Protein AF-A0A4D6XKS7-F1 (afdb_monomer_lite)

Secondary structure (DSSP, 8-state):
-------S--PPBTTEETTEE-HHHHHHHTTTTS-HHHHHHHHHHHHHHHTTHHHHHHHTT--HHHHT-TTS-STTHHHHHHHTT--

pLDDT: mean 89.88, std 11.6, range [37.62, 98.06]

Structure (mmCIF, N/CA/C/O backbone):
data_AF-A0A4D6XKS7-F1
#
_entry.id   AF-A0A4D6XKS7-F1
#
loop_
_atom_site.group_PDB
_atom_site.id
_atom_site.type_symbol
_atom_site.label_atom_id
_atom_site.label_alt_id
_atom_site.label_comp_id
_atom_site.label_asym_id
_atom_site.label_entity_id
_atom_site.label_seq_id
_atom_site.pdbx_PDB_ins_code
_atom_site.Cartn_x
_atom_site.Cartn_y
_atom_site.Cartn_z
_atom_site.occupancy
_atom_site.B_iso_or_equiv
_atom_site.auth_seq_id
_atom_site.auth_comp_id
_atom_site.auth_asym_id
_atom_site.auth_atom_id
_atom_site.pdbx_PDB_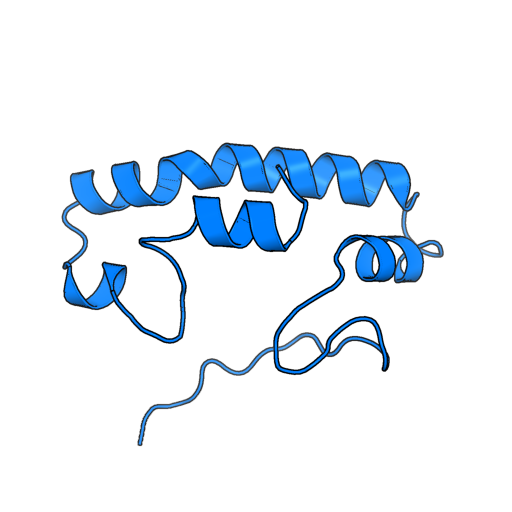model_num
ATOM 1 N N . MET A 1 1 ? -3.401 -21.921 -18.664 1.00 37.62 1 MET A N 1
ATOM 2 C CA . MET A 1 1 ? -3.892 -21.889 -17.273 1.00 37.62 1 MET A CA 1
ATOM 3 C C . MET A 1 1 ? -2.906 -21.022 -16.514 1.00 37.62 1 MET A C 1
ATOM 5 O O . MET A 1 1 ? -1.777 -21.452 -16.347 1.00 37.62 1 MET A O 1
ATOM 9 N N . ALA A 1 2 ? -3.245 -19.765 -16.225 1.00 42.97 2 ALA A N 1
ATOM 10 C CA . ALA A 1 2 ? -2.388 -18.944 -15.376 1.00 42.97 2 ALA A CA 1
ATOM 11 C C . ALA A 1 2 ? -2.580 -19.456 -13.947 1.00 42.97 2 ALA A C 1
ATOM 13 O O . ALA A 1 2 ? -3.698 -19.412 -13.435 1.00 42.97 2 ALA A O 1
ATOM 14 N N . GLU A 1 3 ? -1.529 -20.017 -13.354 1.00 54.16 3 GLU A N 1
ATOM 15 C CA . GLU A 1 3 ? -1.471 -20.254 -11.914 1.00 54.16 3 GLU A CA 1
ATOM 16 C C . GLU A 1 3 ? -1.720 -18.899 -11.245 1.00 54.16 3 GLU A C 1
ATOM 18 O O . GLU A 1 3 ? -0.922 -17.969 -11.367 1.00 54.16 3 GLU A O 1
ATOM 23 N N . GLY A 1 4 ? -2.909 -18.726 -10.668 1.00 55.50 4 GLY A N 1
ATOM 24 C CA . GLY A 1 4 ? -3.275 -17.469 -10.038 1.00 55.50 4 GLY A CA 1
ATOM 25 C C . GLY A 1 4 ? -2.324 -17.198 -8.880 1.00 55.50 4 GLY A C 1
ATOM 26 O O . GLY A 1 4 ? -2.065 -18.090 -8.071 1.00 55.50 4 GLY A O 1
ATOM 27 N N . ILE A 1 5 ? -1.828 -15.965 -8.774 1.00 64.38 5 ILE A N 1
ATOM 28 C CA . ILE A 1 5 ? -1.145 -15.503 -7.564 1.00 64.38 5 ILE A CA 1
ATOM 29 C C . ILE A 1 5 ? -2.155 -15.647 -6.421 1.00 64.38 5 ILE A C 1
ATOM 31 O O . ILE A 1 5 ? -3.106 -14.871 -6.308 1.00 64.38 5 ILE A O 1
ATOM 35 N N . THR A 1 6 ? -2.002 -16.698 -5.617 1.00 64.31 6 THR A N 1
ATOM 36 C CA . THR A 1 6 ? -2.952 -17.003 -4.549 1.00 64.31 6 THR A CA 1
ATOM 37 C C . THR A 1 6 ? -2.682 -16.052 -3.398 1.00 64.31 6 THR A C 1
ATOM 39 O O . THR A 1 6 ? -1.603 -16.063 -2.808 1.00 64.31 6 THR A O 1
ATOM 42 N N . ARG A 1 7 ? -3.663 -15.208 -3.073 1.00 69.50 7 ARG A N 1
ATOM 43 C CA . ARG A 1 7 ? -3.561 -14.320 -1.915 1.00 69.50 7 ARG A CA 1
ATOM 44 C C . ARG A 1 7 ? -3.683 -15.140 -0.635 1.00 69.50 7 ARG A C 1
ATOM 46 O O . ARG A 1 7 ? -4.660 -15.859 -0.441 1.00 69.50 7 ARG A O 1
ATOM 53 N N . THR A 1 8 ? -2.691 -15.013 0.237 1.00 75.00 8 THR A N 1
ATOM 54 C CA . THR A 1 8 ? -2.641 -15.662 1.556 1.00 75.00 8 THR A CA 1
ATOM 55 C C . THR A 1 8 ? -3.485 -14.943 2.604 1.00 75.00 8 THR A C 1
ATOM 57 O O . THR A 1 8 ? -3.905 -15.563 3.577 1.00 75.00 8 THR A O 1
ATOM 60 N N . THR A 1 9 ? -3.785 -13.661 2.393 1.00 80.44 9 THR A N 1
ATOM 61 C CA . THR A 1 9 ? -4.568 -12.847 3.328 1.00 80.44 9 THR A CA 1
ATOM 62 C C . THR A 1 9 ? -6.005 -12.698 2.843 1.00 80.44 9 THR A C 1
ATOM 64 O O . THR A 1 9 ? -6.240 -12.311 1.697 1.00 80.44 9 THR A O 1
ATOM 67 N N . LYS A 1 10 ? -6.966 -12.966 3.733 1.00 83.12 10 LYS A N 1
ATOM 68 C CA . LYS A 1 10 ? -8.388 -12.654 3.545 1.00 83.12 10 LYS A CA 1
ATOM 69 C C . LYS A 1 10 ? -8.815 -11.644 4.601 1.00 83.12 10 LYS A C 1
ATOM 71 O O . LYS A 1 10 ? -8.639 -11.901 5.789 1.00 83.12 10 LYS A O 1
ATOM 76 N N . TRP A 1 11 ? -9.385 -10.526 4.167 1.00 89.69 11 TRP A N 1
ATOM 77 C CA . TRP A 1 11 ? -9.931 -9.515 5.067 1.00 89.69 11 TRP A CA 1
ATOM 78 C C . TRP A 1 11 ? -11.389 -9.802 5.427 1.00 89.69 11 TRP A C 1
ATOM 80 O O . TRP A 1 11 ? -12.108 -10.476 4.684 1.00 89.69 11 TRP A O 1
ATOM 90 N N . ALA A 1 12 ? -11.829 -9.273 6.570 1.00 86.69 12 ALA A N 1
ATOM 91 C CA . ALA A 1 12 ? -13.229 -9.334 6.965 1.00 86.69 12 ALA A CA 1
ATOM 92 C C . ALA A 1 12 ? -14.133 -8.624 5.930 1.00 86.69 12 ALA A C 1
ATOM 94 O O . ALA A 1 12 ? -13.682 -7.698 5.241 1.00 86.69 12 ALA A O 1
ATOM 95 N N . PRO A 1 13 ? -15.416 -9.020 5.818 1.00 85.06 13 PRO A N 1
ATOM 96 C CA . PRO A 1 13 ? -16.355 -8.377 4.907 1.00 85.06 13 PRO A CA 1
ATOM 97 C C . PRO A 1 13 ? -16.403 -6.859 5.110 1.00 85.06 13 PRO A C 1
ATOM 99 O O . PRO A 1 13 ? -16.544 -6.376 6.229 1.00 85.06 13 PRO A O 1
ATOM 102 N N . GLY A 1 14 ? -16.307 -6.104 4.015 1.00 87.44 14 GLY A N 1
ATOM 103 C CA . GLY A 1 14 ? -16.361 -4.641 4.034 1.00 87.44 14 GLY A CA 1
ATOM 104 C C . GLY A 1 14 ? -15.002 -3.942 4.051 1.00 87.44 14 GLY A C 1
ATOM 105 O O . GLY A 1 14 ? -14.951 -2.808 3.585 1.00 87.44 14 GLY A O 1
ATOM 106 N N . ILE A 1 15 ? -13.930 -4.620 4.483 1.00 94.31 15 ILE A N 1
ATOM 107 C CA . ILE A 1 15 ? -12.546 -4.127 4.352 1.00 94.31 15 ILE A CA 1
A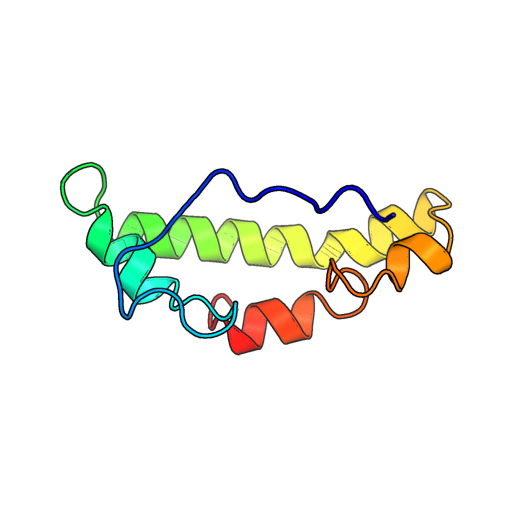TOM 108 C C . ILE A 1 15 ? -12.066 -4.293 2.910 1.00 94.31 15 ILE A C 1
ATOM 110 O O . ILE A 1 15 ? -11.435 -3.402 2.358 1.00 94.31 15 ILE A O 1
ATOM 114 N N . GLU A 1 16 ? -12.393 -5.421 2.280 1.00 91.81 16 GLU A N 1
ATOM 115 C CA . GLU A 1 16 ? -12.089 -5.659 0.873 1.00 91.81 16 GLU A CA 1
ATOM 116 C C . GLU A 1 16 ? -13.372 -5.840 0.061 1.00 91.81 16 GLU A C 1
ATOM 118 O O . GLU A 1 16 ? -14.269 -6.600 0.442 1.00 91.81 16 GLU A O 1
ATOM 123 N N . ARG A 1 17 ? -13.462 -5.145 -1.076 1.00 87.56 17 ARG A N 1
ATOM 124 C CA . ARG A 1 17 ? -14.579 -5.236 -2.020 1.00 87.56 17 ARG A CA 1
ATOM 125 C C . ARG A 1 17 ? -14.049 -5.260 -3.446 1.00 87.56 17 ARG A C 1
ATOM 127 O O . ARG A 1 17 ? -13.393 -4.324 -3.879 1.00 87.56 17 ARG A O 1
ATOM 134 N N . ALA A 1 18 ? -14.352 -6.333 -4.178 1.00 82.94 18 ALA A N 1
ATOM 135 C CA . ALA A 1 18 ? -13.936 -6.512 -5.573 1.00 82.94 18 ALA A CA 1
ATOM 136 C C . ALA A 1 18 ? -12.418 -6.317 -5.818 1.00 82.94 18 ALA A C 1
ATOM 138 O O . ALA A 1 18 ? -12.019 -5.843 -6.876 1.00 82.94 18 ALA A O 1
ATOM 139 N N . GLY A 1 19 ? -11.574 -6.688 -4.847 1.00 80.69 19 GLY A N 1
ATOM 140 C CA . GLY A 1 19 ? -10.117 -6.522 -4.918 1.00 80.69 19 GLY A CA 1
ATOM 141 C C . GLY A 1 19 ? -9.598 -5.153 -4.466 1.00 80.69 19 GLY A C 1
ATOM 142 O O . GLY A 1 19 ? -8.387 -4.991 -4.332 1.00 80.69 19 GLY A O 1
ATOM 143 N N . GLU A 1 20 ? -10.484 -4.196 -4.179 1.00 87.25 20 GLU A N 1
ATOM 144 C CA . GLU A 1 20 ? -10.126 -2.921 -3.557 1.00 87.25 20 GLU A CA 1
ATOM 145 C C . GLU A 1 20 ? -10.139 -3.053 -2.036 1.00 87.25 20 GLU A C 1
ATOM 147 O O . GLU A 1 20 ? -11.105 -3.556 -1.457 1.00 87.25 20 GLU A O 1
ATOM 152 N N . ILE A 1 21 ? -9.057 -2.611 -1.397 1.00 91.81 21 ILE A N 1
ATOM 153 C CA . ILE A 1 21 ? -8.840 -2.735 0.044 1.00 91.81 21 ILE A CA 1
ATOM 154 C C . ILE A 1 21 ? -8.941 -1.346 0.673 1.00 91.81 21 ILE A C 1
ATOM 156 O O . ILE A 1 21 ? -8.214 -0.430 0.292 1.00 91.81 21 ILE A O 1
ATOM 160 N N . ASP A 1 22 ? -9.803 -1.210 1.674 1.00 95.00 22 ASP A N 1
ATOM 161 C CA . ASP A 1 22 ? -9.777 -0.094 2.611 1.00 95.00 22 ASP A CA 1
ATOM 162 C C . ASP A 1 22 ? -8.670 -0.352 3.640 1.00 95.00 22 ASP A C 1
ATOM 164 O O . ASP A 1 22 ? -8.856 -1.050 4.642 1.00 95.00 22 ASP A O 1
ATOM 168 N N . TRP A 1 23 ? -7.481 0.189 3.372 1.00 95.69 23 TRP A N 1
ATOM 169 C CA . TRP A 1 23 ? -6.320 0.003 4.243 1.00 95.69 23 TRP A CA 1
ATOM 170 C C . TRP A 1 23 ? -6.502 0.618 5.624 1.00 95.69 23 TRP A C 1
ATOM 172 O O . TRP A 1 23 ? -5.894 0.151 6.585 1.00 95.69 23 TRP A O 1
ATOM 182 N N . ARG A 1 24 ? -7.377 1.614 5.760 1.00 95.81 24 ARG A N 1
ATOM 183 C CA . ARG A 1 24 ? -7.671 2.213 7.056 1.00 95.81 24 ARG A CA 1
ATOM 184 C C . ARG A 1 24 ? -8.518 1.270 7.898 1.00 95.81 24 ARG A C 1
ATOM 186 O O . ARG A 1 24 ? -8.204 1.039 9.064 1.00 95.81 24 ARG A O 1
ATOM 193 N N . ALA A 1 25 ? -9.533 0.655 7.295 1.00 96.31 25 ALA A N 1
ATOM 194 C CA . ALA A 1 25 ? -10.302 -0.409 7.930 1.00 96.31 25 ALA A CA 1
ATOM 195 C C . ALA A 1 25 ? -9.431 -1.642 8.238 1.00 96.31 25 ALA A C 1
ATOM 197 O O . ALA A 1 25 ? -9.571 -2.234 9.309 1.00 96.31 25 ALA A O 1
ATOM 198 N N . ALA A 1 26 ? -8.486 -1.985 7.355 1.00 95.56 26 ALA A N 1
ATOM 199 C CA . ALA A 1 26 ? -7.513 -3.047 7.596 1.00 95.56 26 ALA A CA 1
ATOM 200 C C . ALA A 1 26 ? -6.642 -2.750 8.830 1.00 95.56 26 ALA A C 1
ATOM 202 O O . ALA A 1 26 ? -6.580 -3.582 9.731 1.00 95.56 26 ALA A O 1
ATOM 203 N N . CYS A 1 27 ? -6.044 -1.557 8.933 1.00 96.62 27 CYS A N 1
ATOM 204 C CA . CYS A 1 27 ? -5.256 -1.154 10.103 1.00 96.62 27 CYS A CA 1
ATOM 205 C C . CYS A 1 27 ? -6.094 -1.131 11.390 1.00 96.62 27 CYS A C 1
ATOM 207 O O . CYS A 1 27 ? -5.638 -1.629 12.415 1.00 96.62 27 CYS A O 1
ATOM 209 N N . ASN A 1 28 ? -7.338 -0.645 11.333 1.00 96.56 28 ASN A N 1
ATOM 210 C CA . ASN A 1 28 ? -8.256 -0.685 12.478 1.00 96.56 28 ASN A CA 1
ATOM 211 C C . ASN A 1 28 ? -8.552 -2.116 12.946 1.00 96.56 28 ASN A C 1
ATOM 213 O O . ASN A 1 28 ? -8.650 -2.358 14.147 1.00 96.56 28 ASN A O 1
ATOM 217 N N . SER A 1 29 ? -8.651 -3.078 12.022 1.00 95.25 29 SER A N 1
ATOM 218 C CA . SER A 1 29 ? -8.879 -4.487 12.369 1.00 95.25 29 SER A CA 1
ATOM 219 C C . SER A 1 29 ? -7.701 -5.149 13.095 1.00 95.25 29 SER A C 1
ATOM 221 O O . SER A 1 29 ? -7.870 -6.213 13.681 1.00 95.25 29 SER A O 1
ATOM 223 N N . LEU A 1 30 ? -6.520 -4.519 13.083 1.00 93.88 30 LEU A N 1
ATOM 224 C CA . LEU A 1 30 ? -5.311 -4.997 13.759 1.00 93.88 30 LEU A CA 1
ATOM 225 C C . LEU A 1 30 ? -5.123 -4.397 15.165 1.00 93.88 30 LEU A C 1
ATOM 227 O O . LEU A 1 30 ? -4.081 -4.634 15.774 1.00 93.88 30 LEU A O 1
ATOM 231 N N . GLY A 1 31 ? -6.104 -3.645 15.684 1.00 96.44 31 GLY A N 1
ATOM 232 C CA . GLY A 1 31 ? -6.000 -2.893 16.944 1.00 96.44 31 GLY A CA 1
ATOM 233 C C . GLY A 1 31 ? -5.626 -3.717 18.182 1.00 96.44 31 GLY A C 1
ATOM 234 O O . GLY A 1 31 ? -5.008 -3.187 19.101 1.00 96.44 31 GLY A O 1
ATOM 235 N N . ASP A 1 32 ? -5.925 -5.018 18.185 1.00 95.94 32 ASP A N 1
ATOM 236 C CA . ASP A 1 32 ? -5.537 -5.935 19.268 1.00 95.94 32 ASP A CA 1
ATOM 237 C C . ASP A 1 32 ? -4.030 -6.272 19.270 1.00 95.94 32 ASP A C 1
ATOM 239 O O . ASP A 1 32 ? -3.511 -6.810 20.247 1.00 95.94 32 ASP A O 1
ATOM 243 N N . LEU A 1 33 ? -3.318 -5.983 18.174 1.00 95.69 33 LEU A N 1
ATOM 244 C CA . LEU A 1 33 ? -1.906 -6.327 17.962 1.00 95.69 33 LEU A CA 1
ATOM 245 C C . LEU A 1 33 ? -0.997 -5.096 17.880 1.00 95.69 33 LEU A C 1
ATOM 247 O O . LEU A 1 33 ? 0.164 -5.153 18.288 1.00 95.69 33 LEU A O 1
ATOM 251 N N . ILE A 1 34 ? -1.495 -4.002 17.306 1.00 97.00 34 ILE A N 1
ATOM 252 C CA . ILE A 1 34 ? -0.745 -2.768 17.071 1.00 97.00 34 ILE A CA 1
ATOM 253 C C . ILE A 1 34 ? -1.696 -1.573 17.092 1.00 97.00 34 ILE A C 1
ATOM 255 O O . ILE A 1 34 ? -2.842 -1.683 16.663 1.00 97.00 34 ILE A O 1
ATOM 259 N N . ASP A 1 35 ? -1.203 -0.418 17.542 1.00 98.00 35 ASP A N 1
ATOM 260 C CA . ASP A 1 35 ? -1.935 0.839 17.402 1.00 98.00 35 ASP A CA 1
ATOM 261 C C . ASP A 1 35 ? -2.304 1.083 15.918 1.00 98.00 35 ASP A C 1
ATOM 263 O O . ASP A 1 35 ? -1.407 1.129 15.064 1.00 98.00 35 ASP A O 1
ATOM 267 N N . PRO A 1 36 ? -3.601 1.223 15.578 1.00 98.06 36 PRO A N 1
ATOM 268 C CA . PRO A 1 36 ? -4.037 1.348 14.189 1.00 98.06 36 PRO A CA 1
ATOM 269 C C . PRO A 1 36 ? -3.446 2.548 13.450 1.00 98.06 36 PRO A C 1
ATOM 271 O O . PRO A 1 36 ? -3.165 2.456 12.254 1.00 98.06 36 PRO A O 1
ATOM 274 N N . GLN A 1 37 ? -3.243 3.667 14.149 1.00 97.81 37 GLN A N 1
ATOM 275 C CA . GLN A 1 37 ? -2.697 4.879 13.550 1.00 97.81 37 GLN A CA 1
ATOM 276 C C . GLN A 1 37 ? -1.214 4.684 13.217 1.00 97.81 37 GLN A C 1
ATOM 278 O O . GLN A 1 37 ? -0.801 4.953 12.090 1.00 97.81 37 GLN A O 1
ATOM 283 N N . LEU A 1 38 ? -0.439 4.110 14.140 1.00 97.94 38 LEU A N 1
ATOM 284 C CA . LEU A 1 38 ? 0.951 3.728 13.902 1.00 97.94 38 LEU A CA 1
ATOM 285 C C . LEU A 1 38 ? 1.082 2.718 12.753 1.00 97.94 38 LEU A C 1
ATOM 287 O O . LEU A 1 38 ? 2.011 2.813 11.947 1.00 97.94 38 LEU A O 1
ATOM 291 N N . ALA A 1 39 ? 0.174 1.741 12.670 1.00 97.81 39 ALA A N 1
ATOM 292 C CA . ALA A 1 39 ? 0.163 0.764 11.585 1.00 97.81 39 ALA A CA 1
ATOM 293 C C . ALA A 1 39 ? -0.065 1.438 10.224 1.00 97.81 39 ALA A C 1
ATOM 295 O O . ALA A 1 39 ? 0.666 1.159 9.272 1.00 97.81 39 ALA A O 1
ATOM 296 N N . PHE A 1 40 ? -1.036 2.351 10.149 1.00 98.06 40 PHE A N 1
ATOM 297 C CA . PHE A 1 40 ? -1.341 3.086 8.925 1.00 98.06 40 PHE A CA 1
ATOM 298 C C . PHE A 1 40 ? -0.191 4.015 8.514 1.00 98.06 40 PHE A C 1
ATOM 300 O O . PHE A 1 40 ? 0.209 4.024 7.355 1.00 98.06 40 PHE A O 1
ATOM 307 N N . GLU A 1 41 ? 0.409 4.737 9.462 1.00 98.06 41 GLU A N 1
ATOM 308 C CA . GLU A 1 41 ? 1.555 5.615 9.195 1.00 98.06 41 GLU A CA 1
ATOM 309 C C . GLU A 1 41 ? 2.756 4.854 8.632 1.00 98.06 41 GLU A C 1
ATOM 311 O O . GLU A 1 41 ? 3.371 5.296 7.660 1.00 98.06 41 GLU A O 1
ATOM 316 N N . ARG A 1 42 ? 3.078 3.688 9.204 1.00 97.44 42 ARG A N 1
ATOM 317 C CA . ARG A 1 42 ? 4.151 2.824 8.692 1.00 97.44 42 ARG A CA 1
ATOM 318 C C . ARG A 1 42 ? 3.837 2.312 7.289 1.00 97.44 42 ARG A C 1
ATOM 320 O O . ARG A 1 42 ? 4.702 2.375 6.421 1.00 97.44 42 ARG A O 1
ATOM 327 N N . LEU A 1 43 ? 2.598 1.880 7.049 1.00 97.06 43 LEU A N 1
ATOM 328 C CA . LEU A 1 43 ? 2.155 1.433 5.729 1.00 97.06 43 LEU A CA 1
ATOM 329 C C . LEU A 1 43 ? 2.277 2.546 4.675 1.00 97.06 43 LEU A C 1
ATOM 331 O O . LEU A 1 43 ? 2.788 2.297 3.585 1.00 97.06 43 LEU A O 1
ATOM 335 N N . SER A 1 44 ? 1.875 3.776 5.001 1.00 97.50 44 SER A N 1
ATOM 336 C CA . SER A 1 44 ? 2.046 4.945 4.128 1.00 97.50 44 SER A CA 1
ATOM 337 C C . SER A 1 44 ? 3.517 5.269 3.857 1.00 97.50 44 SER A C 1
ATOM 339 O O . SER A 1 44 ? 3.888 5.588 2.726 1.00 97.50 44 SER A O 1
ATOM 341 N N . GLN A 1 45 ? 4.387 5.157 4.864 1.00 98.00 45 GLN A N 1
ATOM 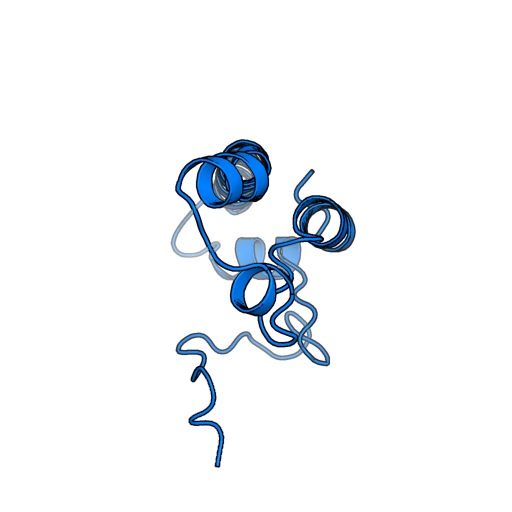342 C CA . GLN A 1 45 ? 5.830 5.353 4.681 1.00 98.00 45 GLN A CA 1
ATOM 343 C C . GLN A 1 45 ? 6.431 4.305 3.736 1.00 98.00 45 GLN A C 1
ATOM 345 O O . GLN A 1 45 ? 7.233 4.651 2.865 1.00 98.00 45 GLN A O 1
ATOM 350 N N . ASP A 1 46 ? 6.031 3.042 3.871 1.00 96.94 46 ASP A N 1
ATOM 351 C CA . ASP A 1 46 ? 6.464 1.975 2.970 1.00 96.94 46 ASP A CA 1
ATOM 352 C C . ASP A 1 46 ? 5.912 2.183 1.551 1.00 96.94 46 ASP A C 1
ATOM 354 O O . ASP A 1 46 ? 6.662 2.065 0.581 1.00 96.94 46 ASP A O 1
ATOM 358 N N . ALA A 1 47 ? 4.646 2.590 1.411 1.00 96.62 47 ALA A N 1
ATOM 359 C CA . ALA A 1 47 ? 4.048 2.944 0.123 1.00 96.62 47 ALA A CA 1
ATOM 360 C C . ALA A 1 47 ? 4.840 4.047 -0.595 1.00 96.62 47 ALA A C 1
ATOM 362 O O . ALA A 1 47 ? 5.155 3.906 -1.778 1.00 96.62 47 ALA A O 1
ATOM 363 N N . ALA A 1 48 ? 5.236 5.099 0.126 1.00 96.38 48 ALA A N 1
ATOM 364 C CA . ALA A 1 48 ? 6.054 6.178 -0.421 1.00 96.38 48 ALA A CA 1
ATOM 365 C C . ALA A 1 48 ? 7.432 5.686 -0.895 1.00 96.38 48 ALA A C 1
ATOM 367 O O . ALA A 1 48 ? 7.898 6.087 -1.961 1.00 96.38 48 ALA A O 1
ATOM 368 N N . ARG A 1 49 ? 8.078 4.775 -0.153 1.00 96.19 49 ARG A N 1
ATOM 369 C CA . ARG A 1 49 ? 9.360 4.168 -0.563 1.00 96.19 49 ARG A CA 1
ATOM 370 C C . ARG A 1 49 ? 9.218 3.323 -1.826 1.00 96.19 49 ARG A C 1
ATOM 372 O O . ARG A 1 49 ? 10.113 3.322 -2.669 1.00 96.19 49 ARG A O 1
ATOM 379 N N . LEU A 1 50 ? 8.096 2.621 -1.966 1.00 95.62 50 LEU A N 1
ATOM 380 C CA . LEU A 1 50 ? 7.822 1.766 -3.118 1.00 95.62 50 LEU A CA 1
ATOM 381 C C . LEU A 1 50 ? 7.574 2.556 -4.409 1.00 95.62 50 LEU A C 1
ATOM 383 O O . LEU A 1 50 ? 7.694 1.973 -5.482 1.00 95.62 50 LEU A O 1
ATOM 387 N N . LEU A 1 51 ? 7.309 3.865 -4.355 1.00 95.56 51 LEU A N 1
ATOM 388 C CA . LEU A 1 51 ? 7.123 4.683 -5.562 1.00 95.56 51 LEU A CA 1
ATOM 389 C C . LEU A 1 51 ? 8.350 4.725 -6.476 1.00 95.56 51 LEU A C 1
ATOM 391 O O . LEU A 1 51 ? 8.190 4.883 -7.680 1.00 95.56 51 LEU A O 1
ATOM 395 N N . ALA A 1 52 ? 9.555 4.534 -5.936 1.00 95.06 52 ALA A N 1
ATOM 396 C CA . ALA A 1 52 ? 10.775 4.454 -6.740 1.00 95.06 52 ALA A CA 1
ATOM 397 C C . ALA A 1 52 ? 10.938 3.101 -7.461 1.00 95.06 52 ALA A C 1
ATOM 399 O O . ALA A 1 52 ? 11.794 2.953 -8.332 1.00 95.06 52 ALA A O 1
ATOM 400 N N . LEU A 1 53 ? 10.148 2.085 -7.097 1.00 94.81 53 LEU A N 1
ATOM 401 C CA . LEU A 1 53 ? 10.322 0.719 -7.580 1.00 94.81 53 LEU A CA 1
ATOM 402 C C . LEU A 1 53 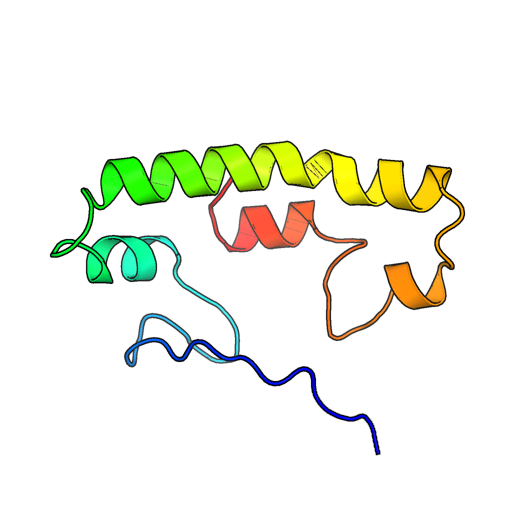? 10.167 0.572 -9.107 1.00 94.81 53 LEU A C 1
ATOM 404 O O . LEU A 1 53 ? 11.000 -0.122 -9.691 1.00 94.81 53 LEU A O 1
ATOM 408 N N . PRO A 1 54 ? 9.181 1.196 -9.788 1.00 93.25 54 PRO A N 1
ATOM 409 C CA . PRO A 1 54 ? 9.046 1.070 -11.242 1.00 93.25 54 PRO A CA 1
ATOM 410 C C . PRO A 1 54 ? 10.287 1.563 -11.997 1.00 93.25 54 PRO A C 1
ATOM 412 O O . PRO A 1 54 ? 10.732 0.910 -12.946 1.00 93.25 54 PRO A O 1
ATOM 415 N N . ASP A 1 55 ? 10.891 2.659 -11.535 1.00 93.12 55 ASP A N 1
ATOM 416 C CA . A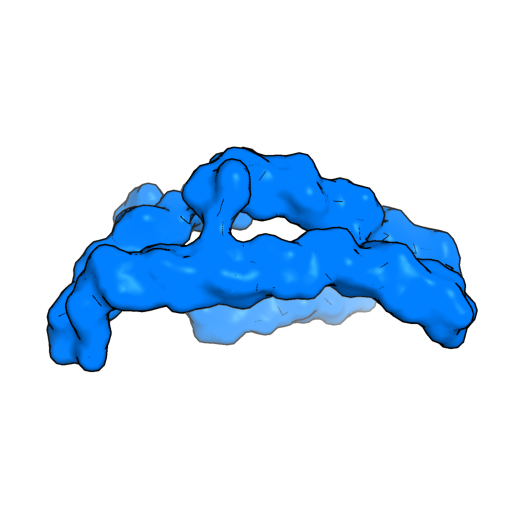SP A 1 55 ? 12.108 3.220 -12.126 1.00 93.12 55 ASP A CA 1
ATOM 417 C C . ASP A 1 55 ? 13.318 2.316 -11.869 1.00 93.12 55 ASP A C 1
ATOM 419 O O . ASP A 1 55 ? 14.059 1.990 -12.798 1.00 93.12 55 ASP A O 1
ATOM 423 N N . LEU A 1 56 ? 13.484 1.837 -10.629 1.00 95.00 56 LEU A N 1
ATOM 424 C CA . LEU A 1 56 ? 14.564 0.916 -10.255 1.00 95.00 56 LEU A CA 1
ATOM 425 C C . LEU A 1 56 ? 14.509 -0.396 -11.047 1.00 95.00 56 LEU A C 1
ATOM 427 O O . LEU A 1 56 ? 15.542 -0.898 -11.491 1.00 95.00 56 LEU A O 1
ATOM 431 N N . LEU A 1 57 ? 13.311 -0.949 -11.242 1.00 94.38 57 LEU A N 1
ATOM 432 C CA . LEU A 1 57 ? 13.114 -2.184 -11.998 1.00 94.38 57 LEU A CA 1
ATOM 433 C C . LEU A 1 57 ? 13.319 -1.978 -13.502 1.00 94.38 57 LEU A C 1
ATOM 435 O O . LEU A 1 57 ? 13.882 -2.839 -14.174 1.00 94.38 57 LEU A O 1
ATOM 439 N N . SER A 1 58 ? 12.913 -0.828 -14.037 1.00 92.50 58 SER A N 1
ATOM 440 C CA . SER A 1 58 ? 13.200 -0.485 -15.433 1.00 92.50 58 SER A CA 1
ATOM 441 C C . SER A 1 58 ? 14.708 -0.359 -15.667 1.00 92.50 58 SER A C 1
ATOM 443 O O . SER A 1 58 ? 15.235 -0.916 -16.629 1.00 92.50 58 SER A O 1
ATOM 445 N N . ALA A 1 59 ? 15.421 0.307 -14.752 1.00 94.62 59 ALA A N 1
ATOM 446 C CA . ALA A 1 59 ? 16.872 0.468 -14.815 1.00 94.62 59 ALA A CA 1
ATOM 447 C C . ALA A 1 59 ? 17.636 -0.861 -14.672 1.00 94.62 59 ALA A C 1
ATOM 449 O O . ALA A 1 59 ? 18.728 -0.996 -15.223 1.00 94.62 59 ALA A O 1
ATOM 450 N N . SER A 1 60 ? 17.070 -1.855 -13.978 1.00 94.69 60 SER A N 1
ATOM 451 C CA . SER A 1 60 ? 17.659 -3.194 -13.850 1.00 94.69 60 SER A CA 1
ATOM 452 C C . SER A 1 60 ? 17.353 -4.130 -15.028 1.00 94.69 60 SER A C 1
ATOM 454 O O . SER A 1 60 ? 17.808 -5.274 -15.032 1.00 94.69 60 SER A O 1
ATOM 456 N N . GLY A 1 61 ? 16.629 -3.651 -16.047 1.00 94.56 61 GLY A N 1
ATOM 457 C CA . GLY A 1 61 ? 16.333 -4.405 -17.266 1.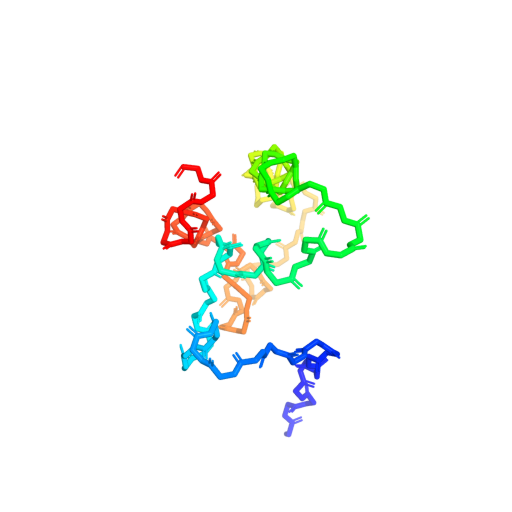00 94.56 61 GLY A CA 1
ATOM 458 C C . GLY A 1 61 ? 15.074 -5.267 -17.185 1.00 94.56 61 GLY A C 1
ATOM 459 O O . GLY A 1 61 ? 14.945 -6.220 -17.957 1.00 94.56 61 GLY A O 1
ATOM 460 N N . LEU A 1 62 ? 14.140 -4.962 -16.274 1.00 94.31 62 LEU A N 1
ATOM 461 C CA . LEU A 1 62 ? 12.864 -5.671 -16.211 1.00 94.31 62 LEU A CA 1
ATOM 462 C C . LEU A 1 62 ? 12.102 -5.525 -17.547 1.00 94.31 62 LEU A C 1
ATOM 464 O O . LEU A 1 62 ? 11.896 -4.402 -18.016 1.00 94.31 62 LEU A O 1
ATOM 468 N N . PRO A 1 63 ? 11.632 -6.628 -18.161 1.00 94.31 63 PRO A N 1
ATOM 469 C CA . PRO A 1 63 ? 10.866 -6.553 -19.398 1.00 94.31 63 PRO A CA 1
ATOM 470 C C . PRO A 1 63 ? 9.560 -5.771 -19.235 1.00 94.31 63 PRO A C 1
ATOM 472 O O . PRO A 1 63 ? 8.846 -5.926 -18.240 1.00 94.31 63 PRO A O 1
ATOM 475 N N . ALA A 1 64 ? 9.181 -5.019 -20.272 1.00 90.44 64 ALA A N 1
ATOM 476 C CA . ALA A 1 64 ? 7.916 -4.283 -20.304 1.00 90.44 64 ALA A CA 1
ATOM 477 C C . ALA A 1 64 ? 6.697 -5.195 -20.071 1.00 90.44 64 ALA A C 1
ATOM 479 O O . ALA A 1 64 ? 5.762 -4.805 -19.388 1.00 90.44 64 ALA A O 1
ATOM 480 N N . THR A 1 65 ? 6.739 -6.447 -20.538 1.00 91.56 65 THR A N 1
ATOM 481 C CA . THR A 1 65 ? 5.667 -7.432 -20.314 1.00 91.56 65 THR A CA 1
ATOM 482 C C . THR A 1 65 ? 5.411 -7.726 -18.835 1.00 91.56 65 THR A C 1
ATOM 484 O O . THR A 1 65 ? 4.274 -8.005 -18.462 1.00 91.56 65 THR A O 1
ATOM 487 N N . VAL A 1 66 ? 6.443 -7.652 -17.987 1.00 90.69 66 VAL A N 1
ATOM 488 C CA . VAL A 1 66 ? 6.301 -7.797 -16.531 1.00 90.69 66 VAL A CA 1
ATOM 489 C C . VAL A 1 66 ? 5.831 -6.483 -15.910 1.00 90.69 66 VAL A C 1
ATOM 491 O O . VAL A 1 66 ? 4.962 -6.498 -15.043 1.00 90.69 66 VAL A O 1
ATOM 494 N N . MET A 1 67 ? 6.349 -5.347 -16.390 1.00 92.81 67 MET A N 1
ATOM 495 C CA . MET A 1 67 ? 5.917 -4.009 -15.964 1.00 92.81 67 MET A CA 1
ATOM 496 C C . MET A 1 67 ? 4.417 -3.757 -16.221 1.00 92.81 67 MET A C 1
ATOM 498 O O . MET A 1 67 ? 3.751 -3.101 -15.420 1.00 92.81 67 MET A O 1
ATOM 502 N N . ASP A 1 68 ? 3.896 -4.314 -17.317 1.00 90.94 68 ASP A N 1
ATOM 503 C CA . ASP A 1 68 ? 2.518 -4.179 -17.808 1.00 90.94 68 ASP A CA 1
ATOM 504 C C . ASP A 1 68 ? 1.589 -5.333 -17.397 1.00 90.94 68 ASP A C 1
ATOM 506 O O . ASP A 1 68 ? 0.460 -5.435 -17.884 1.00 90.94 68 ASP A O 1
ATOM 510 N N . HIS A 1 69 ? 2.042 -6.234 -16.522 1.00 89.31 69 HIS A N 1
ATOM 511 C CA . HIS A 1 69 ? 1.275 -7.426 -16.180 1.00 89.31 69 HIS A CA 1
ATOM 512 C C . HIS A 1 69 ? -0.059 -7.067 -15.483 1.00 89.31 69 HIS A C 1
ATOM 514 O O . HIS A 1 69 ? -0.050 -6.435 -14.430 1.00 89.31 69 HIS A O 1
ATOM 520 N N . PRO A 1 70 ? -1.230 -7.531 -15.965 1.00 84.00 70 PRO A N 1
ATOM 521 C CA . PRO A 1 70 ? -2.534 -7.040 -15.498 1.00 84.00 70 PRO A CA 1
ATOM 522 C C . PRO A 1 70 ? -2.857 -7.381 -14.035 1.00 84.00 70 PRO A C 1
ATOM 524 O O . PRO A 1 70 ? -3.673 -6.711 -13.410 1.00 84.00 70 PRO A O 1
ATOM 527 N N . ALA A 1 71 ? -2.229 -8.419 -13.475 1.00 83.12 71 ALA A N 1
ATOM 528 C CA . ALA A 1 71 ? -2.439 -8.807 -12.078 1.00 83.12 71 ALA A CA 1
ATOM 529 C C . ALA A 1 71 ? -1.680 -7.927 -11.065 1.00 83.12 71 ALA A C 1
ATOM 531 O O . ALA A 1 71 ? -1.970 -7.995 -9.873 1.00 83.12 71 ALA A O 1
ATOM 532 N N . ILE A 1 72 ? -0.695 -7.136 -11.508 1.00 82.94 72 ILE A N 1
ATOM 533 C CA . ILE A 1 72 ? 0.134 -6.294 -10.638 1.00 82.94 72 ILE A CA 1
ATOM 534 C C . ILE A 1 72 ? 0.234 -4.916 -11.283 1.00 82.94 72 ILE A C 1
ATOM 536 O O . ILE A 1 72 ? 0.821 -4.764 -12.346 1.00 82.94 72 ILE A O 1
ATOM 540 N N . ALA A 1 73 ? -0.294 -3.888 -10.623 1.00 87.69 73 ALA A N 1
ATOM 541 C CA . ALA A 1 73 ? -0.289 -2.520 -11.140 1.00 87.69 73 ALA A CA 1
ATOM 542 C C . ALA A 1 73 ? 1.097 -1.843 -11.025 1.00 87.69 73 ALA A C 1
ATOM 544 O O . ALA A 1 73 ? 1.191 -0.730 -10.524 1.00 87.69 73 ALA A O 1
ATOM 545 N N . LEU A 1 74 ? 2.177 -2.504 -11.457 1.00 91.38 74 LEU A N 1
ATOM 546 C CA . LEU A 1 74 ? 3.553 -2.046 -11.250 1.00 91.38 74 LEU A CA 1
ATOM 547 C C . LEU A 1 74 ? 3.848 -0.747 -12.013 1.00 91.38 74 LEU A C 1
ATOM 549 O O . LEU A 1 74 ? 4.325 0.210 -11.409 1.00 91.38 74 LEU A O 1
ATOM 553 N N . ARG A 1 75 ? 3.471 -0.652 -13.299 1.00 91.44 75 ARG A N 1
ATOM 554 C CA . ARG A 1 75 ? 3.570 0.612 -14.058 1.00 91.44 75 ARG A CA 1
ATOM 555 C C . ARG A 1 75 ? 2.761 1.749 -13.430 1.00 91.44 75 ARG A C 1
ATOM 557 O O . ARG A 1 75 ? 3.147 2.910 -13.505 1.00 91.44 75 ARG A O 1
ATOM 564 N N . HIS A 1 76 ? 1.608 1.423 -12.858 1.00 92.31 76 HIS A N 1
ATOM 565 C CA . HIS A 1 76 ? 0.645 2.393 -12.337 1.00 92.31 76 HIS A CA 1
ATOM 566 C C . HIS A 1 76 ? 0.640 2.432 -10.806 1.00 92.31 76 HIS A C 1
ATOM 568 O O . HIS A 1 76 ? -0.386 2.742 -10.199 1.00 92.31 76 HIS A O 1
ATOM 574 N N . LEU A 1 77 ? 1.785 2.124 -10.187 1.00 94.19 77 LEU A N 1
ATOM 575 C CA . LEU A 1 77 ? 1.896 1.945 -8.744 1.00 94.19 77 LEU A CA 1
ATOM 576 C C . LEU A 1 77 ? 1.464 3.196 -7.981 1.00 94.19 77 LEU A C 1
ATOM 578 O O . LEU A 1 77 ? 0.680 3.097 -7.046 1.00 94.19 77 LEU A O 1
ATOM 582 N N . GLU A 1 78 ? 1.890 4.378 -8.428 1.00 94.94 78 GLU A N 1
ATOM 583 C CA . GLU A 1 78 ? 1.495 5.650 -7.816 1.00 94.94 78 GLU A CA 1
ATOM 584 C C . GLU A 1 78 ? -0.024 5.859 -7.837 1.00 94.94 78 GLU A C 1
ATOM 586 O O . GLU A 1 78 ? -0.625 6.193 -6.816 1.00 94.94 78 GLU A O 1
ATOM 591 N N . LYS A 1 79 ? -0.665 5.616 -8.989 1.00 94.38 79 LYS A N 1
ATOM 592 C CA . LYS A 1 79 ? -2.124 5.706 -9.117 1.00 94.38 79 LYS A CA 1
ATOM 593 C C . LYS A 1 79 ? -2.799 4.762 -8.123 1.00 94.38 79 LYS A C 1
ATOM 595 O O . LYS A 1 79 ? -3.731 5.173 -7.438 1.00 94.38 79 LYS A O 1
ATOM 600 N N . ARG A 1 80 ? -2.296 3.532 -8.007 1.00 92.75 80 ARG A N 1
ATOM 601 C CA . ARG A 1 80 ? -2.845 2.533 -7.091 1.00 92.75 80 ARG A CA 1
ATOM 602 C C . ARG A 1 80 ? -2.687 2.932 -5.621 1.00 92.75 80 ARG A C 1
ATOM 604 O O . ARG A 1 80 ? -3.634 2.801 -4.857 1.00 92.75 80 ARG A O 1
ATOM 611 N N . MET A 1 81 ? -1.531 3.471 -5.235 1.00 94.94 81 MET A N 1
ATOM 612 C CA . MET A 1 81 ? -1.297 3.959 -3.869 1.00 94.94 81 MET A CA 1
ATOM 613 C C . MET A 1 81 ? -2.219 5.136 -3.506 1.00 94.94 81 MET A C 1
ATOM 615 O O . MET A 1 81 ? -2.714 5.189 -2.381 1.00 94.94 81 MET A O 1
ATOM 619 N N . LYS A 1 82 ? -2.509 6.033 -4.461 1.00 95.19 82 LYS A N 1
ATOM 620 C CA . LYS A 1 82 ? -3.475 7.137 -4.293 1.00 95.19 82 LYS A CA 1
ATOM 621 C C . LYS A 1 82 ? -4.915 6.648 -4.147 1.00 95.19 82 LYS A C 1
ATOM 623 O O . LYS A 1 82 ? -5.637 7.129 -3.281 1.00 95.19 82 LYS A O 1
ATOM 628 N N . GLU A 1 83 ? -5.340 5.684 -4.967 1.00 93.94 83 GLU A N 1
ATOM 629 C CA . GLU A 1 83 ? -6.669 5.051 -4.851 1.00 93.94 83 GLU A CA 1
ATOM 630 C C . GLU A 1 83 ? -6.873 4.420 -3.466 1.00 93.94 83 GLU A C 1
ATOM 632 O O . GLU A 1 83 ? -7.953 4.502 -2.887 1.00 93.94 83 GLU A O 1
ATOM 637 N N . TRP A 1 84 ? -5.802 3.856 -2.912 1.00 94.12 84 TRP A N 1
ATOM 638 C CA . TRP A 1 84 ? -5.741 3.294 -1.567 1.00 94.12 84 TRP A CA 1
ATOM 639 C C . TRP A 1 84 ? -5.543 4.318 -0.445 1.00 94.12 84 TRP A C 1
ATOM 641 O O . TRP A 1 84 ? -5.519 3.926 0.720 1.00 94.12 84 TRP A O 1
ATOM 651 N N . GLN A 1 85 ? -5.427 5.610 -0.775 1.00 95.56 85 GLN A N 1
ATOM 652 C CA . GLN A 1 85 ? -5.215 6.712 0.171 1.00 95.56 85 GLN A CA 1
ATOM 653 C C . GLN A 1 85 ? -3.958 6.544 1.042 1.00 95.56 85 GLN A C 1
ATOM 655 O O . GLN A 1 85 ? -3.908 7.033 2.170 1.00 95.56 85 GLN A O 1
ATOM 660 N N . LEU A 1 86 ? -2.948 5.834 0.533 1.00 95.62 86 LEU A N 1
ATOM 661 C CA . LEU A 1 86 ? -1.684 5.616 1.240 1.00 95.62 86 LEU A CA 1
ATOM 662 C C . LEU A 1 86 ? -0.693 6.766 1.037 1.00 95.62 86 LEU A C 1
ATOM 664 O O . LEU A 1 86 ? 0.225 6.906 1.848 1.00 95.62 86 LEU A O 1
ATOM 668 N N . ILE A 1 87 ? -0.894 7.567 -0.014 1.00 94.00 87 ILE A N 1
ATOM 669 C CA . ILE A 1 87 ? -0.121 8.762 -0.383 1.00 94.00 87 ILE A CA 1
ATOM 670 C C . ILE A 1 87 ? -1.034 9.871 -0.908 1.00 94.00 87 ILE A C 1
ATOM 672 O O . ILE A 1 87 ? -2.139 9.542 -1.404 1.00 94.00 87 ILE A O 1
#

Radius of gyration: 14.84 Å; chains: 1; bounding box: 34×31×40 Å

Sequence (87 aa):
MAEGITRTTKWAPGIERAGEIDWRAACNSLGDLIDPQLAFERLSQDAARLLALPDLLSASGLPATVMDHPAIALRHLEKRMKEWQLI

Foldseek 3Di:
DPPDPDDPDDDDPPQDDPNQGQLLVVLVVCVVPDPSVVVLLVQLVVLVVCVCVLVVCVVVPNDVCVCPPPNDVNVVSVVSCVSNVSD

Organism: Pseudomonas putida (NCBI:txid303)